Protein AF-A0A656ARH4-F1 (afdb_monomer_lite)

Organism: Vibrio cholerae (NCBI:txid666)

Secondary structure (DSSP, 8-state):
-HHHHHHHHHHHHHHHHHHHTTT-HHHHHHHHHHHHHHSTTSHHHHHHHHHHHHHHHHTT-HHHHHHHHHHHHHS--

Structure (mmCIF, N/CA/C/O backbone):
data_AF-A0A656ARH4-F1
#
_entry.id   AF-A0A656ARH4-F1
#
loop_
_atom_site.group_PDB
_atom_site.id
_atom_site.type_symbol
_atom_site.label_atom_id
_atom_site.label_alt_id
_atom_site.label_comp_id
_atom_site.label_asym_id
_atom_site.label_entity_id
_atom_site.label_seq_id
_atom_site.pdbx_PDB_ins_code
_atom_site.Cartn_x
_atom_site.Cartn_y
_atom_site.Cartn_z
_atom_site.occupancy
_atom_site.B_iso_or_equiv
_atom_site.auth_seq_id
_atom_site.auth_comp_id
_atom_site.auth_asym_id
_atom_site.auth_atom_id
_atom_site.pdbx_PDB_model_num
ATOM 1 N N . MET A 1 1 ? 13.377 0.069 -22.404 1.00 63.81 1 MET A N 1
ATOM 2 C CA . MET A 1 1 ? 13.357 -0.223 -20.950 1.00 63.81 1 MET A CA 1
ATOM 3 C C . MET A 1 1 ? 12.022 0.137 -20.292 1.00 63.81 1 MET A C 1
ATOM 5 O O . MET A 1 1 ? 11.521 -0.671 -19.524 1.00 63.81 1 MET A O 1
ATOM 9 N N . PHE A 1 2 ? 11.401 1.272 -20.648 1.00 79.25 2 PHE A N 1
ATOM 10 C CA . PHE A 1 2 ? 10.087 1.711 -20.139 1.00 79.25 2 PHE A CA 1
ATOM 11 C C . PHE A 1 2 ? 8.970 0.652 -20.251 1.00 79.25 2 PHE A C 1
ATOM 13 O O . PHE A 1 2 ? 8.308 0.342 -19.268 1.00 79.25 2 PHE A O 1
ATOM 20 N N . ALA A 1 3 ? 8.830 0.005 -21.415 1.00 87.06 3 ALA A N 1
ATOM 21 C CA . ALA A 1 3 ? 7.804 -1.022 -21.628 1.00 87.06 3 ALA A CA 1
ATOM 22 C C . ALA A 1 3 ? 7.962 -2.260 -20.723 1.00 87.06 3 ALA A C 1
ATOM 24 O O . ALA A 1 3 ? 6.968 -2.820 -20.268 1.00 87.06 3 ALA A O 1
ATOM 25 N N . LEU A 1 4 ? 9.201 -2.680 -20.435 1.00 93.06 4 LEU A N 1
ATOM 26 C CA . LEU A 1 4 ? 9.452 -3.828 -19.559 1.00 93.06 4 LEU A CA 1
ATOM 27 C C . LEU A 1 4 ? 9.121 -3.488 -18.104 1.00 93.06 4 LEU A C 1
ATOM 29 O O . LEU A 1 4 ? 8.466 -4.277 -17.435 1.00 93.06 4 LEU A O 1
ATOM 33 N N . LYS A 1 5 ? 9.520 -2.294 -17.648 1.00 95.19 5 LYS A N 1
ATOM 34 C CA . LYS A 1 5 ? 9.196 -1.790 -16.310 1.00 95.19 5 LYS A CA 1
ATOM 35 C C . LYS A 1 5 ? 7.685 -1.748 -16.084 1.00 95.19 5 LYS A C 1
ATOM 37 O O . LYS A 1 5 ? 7.211 -2.308 -15.104 1.00 95.19 5 LYS A O 1
ATOM 42 N N . ASN A 1 6 ? 6.934 -1.174 -17.026 1.00 96.00 6 ASN A N 1
ATOM 43 C CA . ASN A 1 6 ? 5.473 -1.129 -16.931 1.00 96.00 6 ASN A CA 1
ATOM 44 C C . ASN A 1 6 ? 4.868 -2.535 -16.917 1.00 96.00 6 ASN A C 1
ATOM 46 O O . ASN A 1 6 ? 3.973 -2.803 -16.130 1.00 96.00 6 ASN A O 1
ATOM 50 N N . ARG A 1 7 ? 5.389 -3.462 -17.731 1.00 97.06 7 ARG A N 1
ATOM 51 C CA . ARG A 1 7 ? 4.892 -4.843 -17.752 1.00 97.06 7 ARG A CA 1
ATOM 52 C C . ARG A 1 7 ? 5.130 -5.585 -16.434 1.00 97.06 7 ARG A C 1
ATOM 54 O O . ARG A 1 7 ? 4.273 -6.363 -16.031 1.00 97.06 7 ARG A O 1
ATOM 61 N N . LEU A 1 8 ? 6.267 -5.358 -15.777 1.00 97.38 8 LEU A N 1
ATOM 62 C CA . LEU A 1 8 ? 6.540 -5.922 -14.452 1.00 97.38 8 LEU A CA 1
ATOM 63 C C . LEU A 1 8 ? 5.640 -5.294 -13.379 1.00 97.38 8 LEU A C 1
ATOM 65 O O . LEU A 1 8 ? 5.071 -6.016 -12.569 1.00 97.38 8 LEU A O 1
ATOM 69 N N . ALA A 1 9 ? 5.444 -3.976 -13.423 1.00 98.25 9 ALA A N 1
ATOM 70 C CA . ALA A 1 9 ? 4.560 -3.278 -12.495 1.00 98.25 9 ALA A CA 1
ATOM 71 C C . ALA A 1 9 ? 3.093 -3.745 -12.621 1.00 98.25 9 ALA A C 1
ATOM 73 O O . ALA A 1 9 ? 2.431 -3.985 -11.616 1.00 98.25 9 ALA A O 1
ATOM 74 N N . GLU A 1 10 ? 2.599 -3.948 -13.847 1.0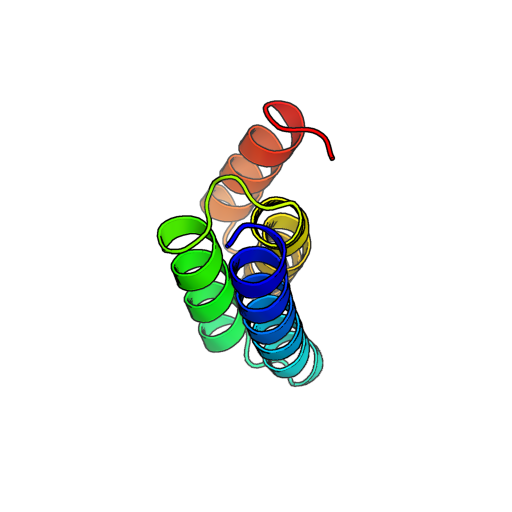0 98.19 10 GLU A N 1
ATOM 75 C CA . GLU A 1 10 ? 1.262 -4.506 -14.114 1.00 98.19 10 GLU A CA 1
ATOM 76 C C . GLU A 1 10 ? 1.112 -5.948 -13.600 1.00 98.19 10 GLU A C 1
ATOM 78 O O . GLU A 1 10 ? 0.057 -6.330 -13.096 1.00 98.19 10 GLU A O 1
ATOM 83 N N . TYR A 1 11 ? 2.170 -6.761 -13.679 1.00 98.06 11 TYR A N 1
ATOM 84 C CA . TYR A 1 11 ? 2.162 -8.111 -13.109 1.00 98.06 11 TYR A CA 1
ATOM 85 C C . TYR A 1 11 ? 2.043 -8.089 -11.576 1.00 98.06 11 TYR A C 1
ATOM 87 O O . TYR A 1 11 ? 1.267 -8.855 -10.994 1.00 98.06 11 TYR A O 1
ATOM 95 N N . ASP A 1 12 ? 2.774 -7.192 -10.915 1.00 97.88 12 ASP A N 1
ATOM 96 C CA . ASP A 1 12 ? 2.685 -7.025 -9.464 1.00 97.88 12 ASP A CA 1
ATOM 97 C C . ASP A 1 12 ? 1.316 -6.477 -9.043 1.00 97.88 12 ASP A C 1
ATOM 99 O O . ASP A 1 12 ? 0.756 -6.931 -8.041 1.00 97.88 12 ASP A O 1
ATOM 103 N N . LEU A 1 13 ? 0.724 -5.585 -9.846 1.00 98.62 13 LEU A N 1
ATOM 104 C CA . LEU A 1 13 ? -0.637 -5.092 -9.634 1.00 98.62 13 LEU A CA 1
ATOM 105 C C . LEU A 1 13 ? -1.660 -6.231 -9.720 1.00 98.62 13 LEU A C 1
ATOM 107 O O . LEU A 1 13 ? -2.478 -6.391 -8.815 1.00 98.62 13 LEU A O 1
ATOM 111 N N . ALA A 1 14 ? -1.571 -7.070 -10.756 1.00 98.62 14 ALA A N 1
ATOM 112 C CA . ALA A 1 14 ? -2.427 -8.246 -10.906 1.00 98.62 14 ALA A CA 1
ATOM 113 C C . ALA A 1 14 ? -2.260 -9.242 -9.741 1.00 98.62 14 ALA A C 1
ATOM 115 O O . ALA A 1 14 ? -3.220 -9.888 -9.319 1.00 98.62 14 ALA A O 1
ATOM 116 N N . THR A 1 15 ? -1.050 -9.347 -9.186 1.00 98.44 15 THR A N 1
ATOM 117 C CA . THR A 1 15 ? -0.777 -10.171 -8.001 1.00 98.44 15 THR A CA 1
ATOM 118 C C . THR A 1 15 ? -1.426 -9.587 -6.742 1.00 98.44 15 THR A C 1
ATOM 120 O O . THR A 1 15 ? -1.975 -10.337 -5.935 1.00 98.44 15 THR A O 1
ATOM 123 N N . ALA A 1 16 ? -1.393 -8.264 -6.561 1.00 98.69 16 ALA A N 1
ATOM 124 C CA . ALA A 1 16 ? -2.073 -7.598 -5.451 1.00 98.69 16 ALA A CA 1
ATOM 125 C C . ALA A 1 16 ? -3.600 -7.788 -5.526 1.00 98.69 16 ALA A C 1
ATOM 127 O O . ALA A 1 16 ? -4.212 -8.193 -4.537 1.00 98.69 16 ALA A O 1
ATOM 128 N N . ASP A 1 17 ? -4.189 -7.597 -6.711 1.00 98.69 17 ASP A N 1
ATOM 129 C CA . ASP A 1 17 ? -5.618 -7.824 -6.979 1.00 98.69 17 ASP A CA 1
ATOM 130 C C . ASP A 1 17 ? -6.036 -9.273 -6.683 1.00 98.69 17 ASP A C 1
ATOM 132 O O . ASP A 1 17 ? -7.070 -9.541 -6.072 1.00 98.69 17 ASP A O 1
ATOM 136 N N . PHE A 1 18 ? -5.198 -10.237 -7.060 1.00 98.62 18 PHE A N 1
ATOM 137 C CA . PHE A 1 18 ? -5.440 -11.644 -6.771 1.00 98.62 18 PHE A CA 1
ATOM 138 C C . PHE A 1 18 ? -5.547 -11.947 -5.269 1.00 98.62 18 PHE A C 1
ATOM 140 O O . PHE A 1 18 ? -6.377 -12.768 -4.872 1.00 98.62 18 PHE A O 1
ATOM 147 N N . TYR A 1 19 ? -4.724 -11.308 -4.430 1.00 98.56 19 TYR A N 1
ATOM 148 C CA . TYR A 1 19 ? -4.837 -11.446 -2.976 1.00 98.56 19 TYR A CA 1
ATOM 149 C C . TYR A 1 19 ? -6.072 -10.729 -2.429 1.00 98.56 19 TYR A C 1
ATOM 151 O O . TYR A 1 19 ? -6.741 -11.283 -1.557 1.00 98.56 19 TYR A O 1
ATOM 159 N N . LEU A 1 20 ? -6.403 -9.551 -2.965 1.00 98.56 20 LEU A N 1
ATOM 160 C CA . LEU A 1 20 ? -7.600 -8.799 -2.586 1.00 98.56 20 LEU A CA 1
ATOM 161 C C . LEU A 1 20 ? -8.873 -9.623 -2.825 1.00 98.56 20 LEU A C 1
ATOM 163 O O . LEU A 1 20 ? -9.641 -9.848 -1.897 1.00 98.56 20 LEU A O 1
ATOM 167 N N . ARG A 1 21 ? -9.039 -10.191 -4.028 1.00 98.31 21 ARG A N 1
ATOM 168 C CA . ARG A 1 21 ? -10.189 -11.046 -4.390 1.00 98.31 21 ARG A CA 1
ATOM 169 C C . ARG A 1 21 ? -10.336 -12.314 -3.546 1.00 98.31 21 ARG A C 1
ATOM 171 O O . ARG A 1 21 ? -11.358 -12.988 -3.627 1.00 98.31 21 ARG A O 1
ATOM 178 N N . ARG A 1 22 ? -9.304 -12.683 -2.789 1.00 98.31 22 ARG A N 1
ATOM 179 C CA . ARG A 1 22 ? -9.284 -13.846 -1.889 1.00 98.31 22 ARG A CA 1
ATOM 180 C C . ARG A 1 22 ? -9.358 -13.456 -0.423 1.00 98.31 22 ARG A C 1
ATOM 182 O O . ARG A 1 22 ? -9.064 -14.288 0.429 1.00 98.31 22 ARG A O 1
ATOM 189 N N . GLU A 1 23 ? -9.681 -12.197 -0.149 1.00 98.12 23 GLU A N 1
ATOM 190 C CA . GLU A 1 23 ? -9.784 -11.649 1.201 1.00 98.12 23 GLU A CA 1
ATOM 191 C C . GLU A 1 23 ? -8.467 -11.736 1.991 1.00 98.12 23 GLU A C 1
ATOM 193 O O . GLU A 1 23 ? -8.420 -11.633 3.216 1.00 98.12 23 GLU A O 1
ATOM 198 N N . ALA A 1 24 ? -7.342 -11.889 1.285 1.00 98.62 24 ALA A N 1
ATOM 199 C CA . ALA A 1 24 ? -6.011 -11.910 1.869 1.00 98.62 24 ALA A CA 1
ATOM 200 C C . ALA A 1 24 ? -5.496 -10.472 2.026 1.00 98.62 24 ALA A C 1
ATOM 202 O O . ALA A 1 24 ? -4.492 -10.081 1.427 1.00 98.62 24 ALA A O 1
ATOM 203 N N . TRP A 1 25 ? -6.196 -9.676 2.838 1.00 98.44 25 TRP A N 1
ATOM 204 C CA . TRP A 1 25 ? -6.031 -8.221 2.944 1.00 98.44 25 TRP A CA 1
ATOM 205 C C . TRP A 1 25 ? -4.593 -7.790 3.239 1.00 98.44 25 TRP A C 1
ATOM 207 O O . TRP A 1 25 ? -4.039 -6.939 2.549 1.00 98.44 25 TRP A O 1
ATOM 217 N N . ILE A 1 26 ? -3.947 -8.431 4.219 1.00 98.38 26 ILE A N 1
ATOM 218 C CA . ILE A 1 26 ? -2.558 -8.126 4.600 1.00 98.38 26 ILE A CA 1
ATOM 219 C C . ILE A 1 26 ? -1.598 -8.425 3.439 1.00 98.38 26 ILE A C 1
ATOM 221 O O . ILE A 1 26 ? -0.675 -7.655 3.177 1.00 98.38 26 ILE A O 1
ATOM 225 N N . ALA A 1 27 ? -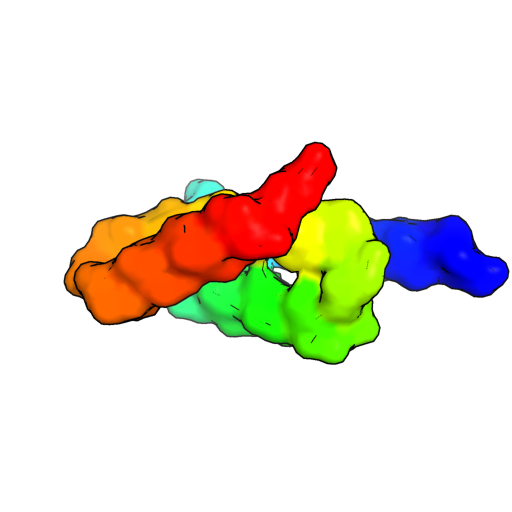1.818 -9.524 2.713 1.00 98.44 27 ALA A N 1
ATOM 226 C CA . ALA A 1 27 ? -0.992 -9.870 1.562 1.00 98.44 27 ALA A CA 1
ATOM 227 C C . ALA A 1 27 ? -1.194 -8.877 0.410 1.00 98.44 27 ALA A C 1
ATOM 229 O O . ALA A 1 27 ? -0.207 -8.459 -0.193 1.00 98.44 27 ALA A O 1
ATOM 230 N N . ALA A 1 28 ? -2.436 -8.456 0.148 1.00 98.69 28 ALA A N 1
ATOM 231 C CA . ALA A 1 28 ? -2.739 -7.417 -0.832 1.00 98.69 28 ALA A CA 1
ATOM 232 C C . ALA A 1 28 ? -2.004 -6.110 -0.490 1.00 98.69 28 ALA A C 1
ATOM 234 O O . ALA A 1 28 ? -1.259 -5.606 -1.324 1.00 98.69 28 ALA A O 1
ATOM 235 N N . ILE A 1 29 ? -2.099 -5.640 0.761 1.00 98.62 29 ILE A N 1
ATOM 236 C CA . ILE A 1 29 ? -1.405 -4.434 1.249 1.00 98.62 29 ILE A CA 1
ATOM 237 C C . ILE A 1 29 ? 0.112 -4.536 1.061 1.00 98.62 29 ILE A C 1
ATOM 239 O O . ILE A 1 29 ? 0.742 -3.614 0.543 1.00 98.62 29 ILE A O 1
ATOM 243 N N . ASN A 1 30 ? 0.717 -5.657 1.456 1.00 98.44 30 ASN A N 1
ATOM 244 C CA . ASN A 1 30 ? 2.162 -5.837 1.312 1.00 98.44 30 ASN A CA 1
ATOM 245 C C . ASN A 1 30 ? 2.586 -5.790 -0.165 1.00 98.44 30 ASN A C 1
ATOM 247 O O . ASN A 1 30 ? 3.633 -5.237 -0.496 1.00 98.44 30 ASN A O 1
ATOM 251 N N . ARG A 1 31 ? 1.762 -6.338 -1.069 1.00 98.19 31 ARG A N 1
ATOM 252 C CA . ARG A 1 31 ? 2.031 -6.315 -2.513 1.00 98.19 31 ARG A CA 1
ATOM 253 C C . ARG A 1 31 ? 1.881 -4.925 -3.113 1.00 98.19 31 ARG A C 1
ATOM 255 O O . ARG A 1 31 ? 2.742 -4.535 -3.895 1.00 98.19 31 ARG A O 1
ATOM 262 N N . THR A 1 32 ? 0.857 -4.164 -2.730 1.00 98.38 32 THR A N 1
ATOM 263 C CA . THR A 1 32 ? 0.702 -2.780 -3.202 1.00 98.38 32 THR A CA 1
ATOM 264 C C . THR A 1 32 ? 1.859 -1.902 -2.724 1.00 98.38 32 THR A C 1
ATOM 266 O O . THR A 1 32 ? 2.403 -1.134 -3.510 1.00 98.38 32 THR A O 1
ATOM 269 N N . GLN A 1 33 ? 2.299 -2.057 -1.470 1.00 98.00 33 GLN A N 1
ATOM 270 C CA . GLN A 1 33 ? 3.442 -1.311 -0.928 1.00 98.00 33 GLN A CA 1
ATOM 271 C C . GLN A 1 33 ? 4.752 -1.633 -1.660 1.00 98.00 33 GLN A C 1
ATOM 273 O O . GLN A 1 33 ? 5.505 -0.718 -1.997 1.00 98.00 33 GLN A O 1
ATOM 278 N N . GLU A 1 34 ? 5.018 -2.910 -1.951 1.00 98.31 34 GLU A N 1
ATOM 279 C CA . GLU A 1 34 ? 6.224 -3.304 -2.691 1.00 98.31 34 GLU A CA 1
ATOM 280 C C . GLU A 1 34 ? 6.191 -2.804 -4.143 1.00 98.31 34 GLU A C 1
ATOM 282 O O . GLU A 1 34 ? 7.194 -2.281 -4.635 1.00 98.31 34 GLU A O 1
ATOM 287 N N . LEU A 1 35 ? 5.031 -2.872 -4.806 1.00 98.19 35 LEU A N 1
ATOM 288 C CA . LEU A 1 35 ? 4.812 -2.311 -6.143 1.00 98.19 35 LEU A CA 1
ATOM 289 C C . LEU A 1 35 ? 5.092 -0.801 -6.166 1.00 98.19 35 LEU A C 1
ATOM 291 O O . LEU A 1 35 ? 5.850 -0.329 -7.013 1.00 98.19 35 LEU A O 1
ATOM 295 N N . GLN A 1 36 ? 4.542 -0.045 -5.214 1.00 97.31 36 GLN A N 1
ATOM 296 C CA . GLN A 1 36 ? 4.758 1.403 -5.107 1.00 97.31 36 GLN A CA 1
ATOM 297 C C . GLN A 1 36 ? 6.224 1.751 -4.838 1.00 97.31 36 GLN A C 1
ATOM 299 O O . GLN A 1 36 ? 6.748 2.704 -5.407 1.00 97.31 36 GLN A O 1
ATOM 304 N N . LYS A 1 37 ? 6.910 0.968 -4.002 1.00 97.69 37 LYS A N 1
ATOM 305 C CA . LYS A 1 37 ? 8.332 1.161 -3.705 1.00 97.69 37 LYS A CA 1
ATOM 306 C C . LYS A 1 37 ? 9.225 0.843 -4.907 1.00 97.69 37 LYS A C 1
ATOM 308 O O . LYS A 1 37 ? 10.206 1.545 -5.142 1.00 97.69 37 LYS A O 1
ATOM 313 N N . THR A 1 38 ? 8.897 -0.208 -5.654 1.00 97.69 38 THR A N 1
ATOM 314 C CA . THR A 1 38 ? 9.720 -0.706 -6.768 1.00 97.69 38 THR A CA 1
ATOM 315 C C . THR A 1 38 ? 9.484 0.086 -8.054 1.00 97.69 38 THR A C 1
ATOM 317 O O . THR A 1 38 ? 10.423 0.353 -8.808 1.00 97.69 38 THR A O 1
ATOM 320 N N . TYR A 1 39 ? 8.240 0.502 -8.300 1.00 96.69 39 TYR A N 1
ATOM 321 C CA . TYR A 1 39 ? 7.811 1.144 -9.543 1.00 96.69 39 TYR A CA 1
ATOM 322 C C . TYR A 1 39 ? 7.015 2.449 -9.311 1.00 96.69 39 TYR A C 1
ATOM 324 O O . TYR A 1 39 ? 5.941 2.610 -9.897 1.00 96.69 39 TYR A O 1
ATOM 332 N N . PRO A 1 40 ? 7.517 3.404 -8.501 1.00 95.06 40 PRO A N 1
ATOM 333 C CA . PRO A 1 40 ? 6.742 4.554 -8.000 1.00 95.06 40 PRO A CA 1
ATOM 334 C C . PRO A 1 40 ? 6.170 5.482 -9.084 1.00 95.06 40 PRO A C 1
ATOM 336 O O . PRO A 1 40 ? 5.137 6.113 -8.896 1.00 95.06 40 PRO A O 1
ATOM 339 N N . ASP A 1 41 ? 6.836 5.574 -10.227 1.00 94.19 41 ASP A N 1
ATOM 340 C CA . ASP A 1 41 ? 6.504 6.415 -11.383 1.00 94.19 41 ASP A CA 1
ATOM 341 C C . ASP A 1 41 ? 5.523 5.754 -12.368 1.00 94.19 41 ASP A C 1
ATOM 343 O O . ASP A 1 41 ? 5.116 6.373 -13.354 1.00 94.19 41 ASP A O 1
ATOM 347 N N . THR A 1 42 ? 5.123 4.505 -12.124 1.00 96.31 42 THR A N 1
ATOM 348 C CA . THR A 1 42 ? 4.229 3.765 -13.024 1.00 96.31 42 THR A CA 1
ATOM 349 C C . THR A 1 42 ? 2.753 4.016 -12.724 1.00 96.31 42 THR A C 1
ATOM 351 O O . THR A 1 42 ? 2.354 4.289 -11.593 1.00 96.31 42 THR A O 1
ATOM 354 N N . GLU A 1 43 ? 1.910 3.888 -13.750 1.00 96.12 43 GLU A N 1
ATOM 355 C CA . GLU A 1 43 ? 0.451 3.937 -13.592 1.00 96.12 43 GLU A CA 1
ATOM 356 C C . GLU A 1 43 ? -0.056 2.793 -12.699 1.00 96.12 43 GLU A C 1
ATOM 358 O O . GLU A 1 43 ? -0.931 3.006 -11.8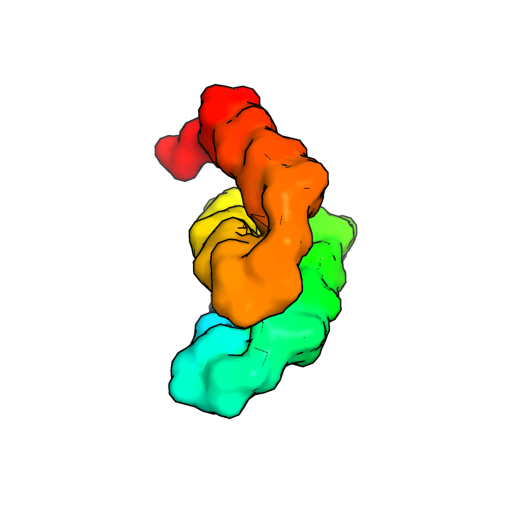63 1.00 96.12 43 GLU A O 1
ATOM 363 N N . ALA A 1 44 ? 0.556 1.608 -12.800 1.00 97.94 44 ALA A N 1
ATOM 364 C CA . ALA A 1 44 ? 0.240 0.460 -11.956 1.00 97.94 44 ALA A CA 1
ATOM 365 C C . ALA A 1 44 ? 0.444 0.755 -10.459 1.00 97.94 44 ALA A C 1
ATOM 367 O O . ALA A 1 44 ? -0.406 0.406 -9.640 1.00 97.94 44 ALA A O 1
ATOM 368 N N . ALA A 1 45 ? 1.519 1.462 -10.091 1.00 97.12 45 ALA A N 1
ATOM 369 C CA . ALA A 1 45 ? 1.725 1.901 -8.712 1.00 97.12 45 ALA A CA 1
ATOM 370 C C . ALA A 1 45 ? 0.619 2.850 -8.232 1.00 97.12 45 ALA A C 1
ATOM 372 O O . ALA A 1 45 ? 0.131 2.677 -7.115 1.00 97.12 45 ALA A O 1
ATOM 373 N N . ARG A 1 46 ? 0.157 3.786 -9.073 1.00 96.69 46 ARG A N 1
ATOM 374 C CA . ARG A 1 46 ? -0.980 4.660 -8.730 1.00 96.69 46 ARG A CA 1
ATOM 375 C C . ARG A 1 46 ? -2.279 3.8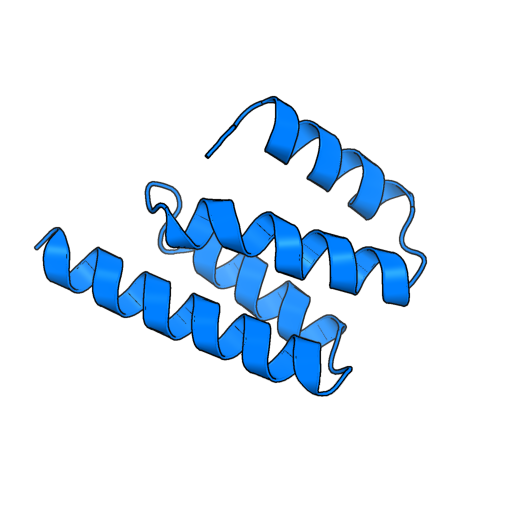69 -8.555 1.00 96.69 46 ARG A C 1
ATOM 377 O O . ARG A 1 46 ? -2.931 4.015 -7.526 1.00 96.69 46 ARG A O 1
ATOM 384 N N . LYS A 1 47 ? -2.605 2.964 -9.486 1.00 97.62 47 LYS A N 1
ATOM 385 C CA . LYS A 1 47 ? -3.793 2.086 -9.402 1.00 97.62 47 LYS A CA 1
ATOM 386 C C . LYS A 1 47 ? -3.792 1.199 -8.157 1.00 97.62 47 LYS A C 1
ATOM 388 O O . LYS A 1 47 ? -4.840 0.929 -7.584 1.00 97.62 47 LYS A O 1
ATOM 393 N N . SER A 1 48 ? -2.614 0.778 -7.697 1.00 98.06 48 SER A N 1
ATOM 394 C CA . SER A 1 48 ? -2.486 -0.069 -6.506 1.00 98.06 48 SER A CA 1
ATOM 395 C C . SER A 1 48 ? -3.023 0.577 -5.221 1.00 98.06 48 SER A C 1
ATOM 397 O O . SER A 1 48 ? -3.350 -0.143 -4.278 1.00 98.06 48 SER A O 1
ATOM 399 N N . LEU A 1 49 ? -3.155 1.910 -5.176 1.00 97.81 49 LEU A N 1
ATOM 400 C CA . LEU A 1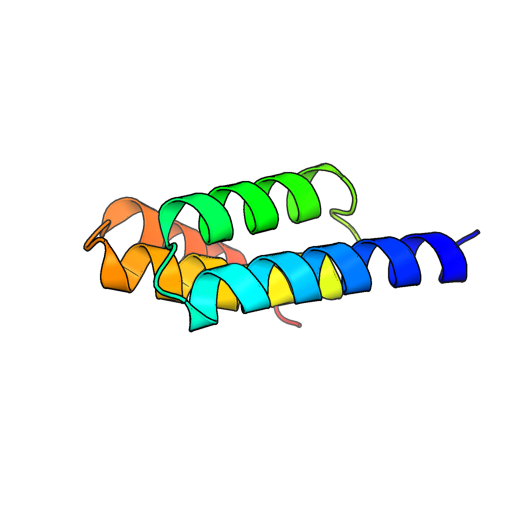 49 ? -3.740 2.619 -4.036 1.00 97.81 49 LEU A CA 1
ATOM 401 C C . LEU A 1 49 ? -5.216 2.259 -3.823 1.00 97.81 49 LEU A C 1
ATOM 403 O O . LEU A 1 49 ? -5.652 2.222 -2.677 1.00 97.81 49 LEU A O 1
ATOM 407 N N . GLU A 1 50 ? -5.966 1.940 -4.882 1.00 98.00 50 GLU A N 1
ATOM 408 C CA . GLU A 1 50 ? -7.367 1.507 -4.768 1.00 98.00 50 GLU A CA 1
ATOM 409 C C . GLU A 1 50 ? -7.469 0.152 -4.058 1.00 98.00 50 GLU A C 1
ATOM 411 O O . GLU A 1 50 ? -8.211 0.010 -3.088 1.00 98.00 50 GLU A O 1
ATOM 416 N N . ILE A 1 51 ? -6.633 -0.810 -4.466 1.00 98.44 51 ILE A N 1
ATOM 417 C CA . ILE A 1 51 ? -6.519 -2.131 -3.827 1.00 98.44 51 ILE A CA 1
ATOM 418 C C . ILE A 1 51 ? -6.116 -1.980 -2.356 1.00 98.44 51 ILE A C 1
ATOM 420 O O . ILE A 1 51 ? -6.666 -2.633 -1.469 1.00 98.44 51 ILE A O 1
ATOM 424 N N . GLN A 1 52 ? -5.147 -1.105 -2.087 1.00 98.06 52 GLN A N 1
ATOM 425 C CA . GLN A 1 52 ? -4.666 -0.850 -0.737 1.00 98.06 52 GLN A CA 1
ATOM 426 C C . GLN A 1 52 ? -5.752 -0.218 0.147 1.00 98.06 52 GLN A C 1
ATOM 428 O O . GLN A 1 52 ? -5.899 -0.602 1.307 1.00 98.06 52 GLN A O 1
ATOM 433 N N . LEU A 1 53 ? -6.522 0.728 -0.401 1.00 98.56 53 LEU A N 1
ATOM 434 C CA . LEU A 1 53 ? -7.636 1.380 0.281 1.00 98.56 53 LEU A CA 1
ATOM 435 C C . LEU A 1 53 ? -8.725 0.373 0.651 1.00 98.56 53 LEU A C 1
ATOM 437 O O . LEU A 1 53 ? -9.159 0.357 1.802 1.00 98.56 53 LEU A O 1
ATOM 441 N N . GLU A 1 54 ? -9.134 -0.475 -0.293 1.00 98.62 54 GLU A N 1
ATOM 442 C CA . GLU A 1 54 ? -10.144 -1.507 -0.055 1.00 98.62 54 GLU A CA 1
ATOM 443 C C . GLU A 1 54 ? -9.683 -2.486 1.033 1.00 98.62 54 GLU A C 1
ATOM 445 O O . GLU A 1 54 ? -10.399 -2.724 2.004 1.00 98.62 54 GLU A O 1
ATOM 450 N N . ALA A 1 55 ? -8.445 -2.978 0.955 1.00 98.69 55 ALA A N 1
ATOM 451 C CA . ALA A 1 55 ? -7.899 -3.867 1.977 1.00 98.69 55 ALA A CA 1
ATOM 452 C C . ALA A 1 55 ? -7.839 -3.205 3.370 1.00 98.69 55 ALA A C 1
ATOM 454 O O . ALA A 1 55 ? -8.146 -3.850 4.374 1.00 98.69 55 ALA A O 1
ATOM 455 N N . TYR A 1 56 ? -7.487 -1.916 3.460 1.00 98.62 56 TYR A N 1
ATOM 456 C CA . TYR A 1 56 ? -7.524 -1.186 4.731 1.00 98.62 56 TYR A CA 1
ATOM 457 C C . TYR A 1 56 ? -8.942 -0.984 5.268 1.00 98.62 56 TYR A C 1
ATOM 459 O O . TYR A 1 56 ? -9.133 -1.055 6.483 1.00 98.62 56 TYR A O 1
ATOM 467 N N . GLN A 1 57 ? -9.929 -0.772 4.392 1.00 98.56 57 GLN A N 1
ATOM 468 C CA . GLN A 1 57 ? -11.342 -0.701 4.770 1.00 98.56 57 GLN A CA 1
ATOM 469 C C . GLN A 1 57 ? -11.828 -2.021 5.367 1.00 98.56 57 GLN A C 1
ATOM 471 O O . GLN A 1 57 ? -12.430 -2.005 6.439 1.00 98.56 57 GLN A O 1
ATOM 476 N N . GLN A 1 58 ? -11.493 -3.152 4.741 1.00 98.44 58 GLN A N 1
ATOM 477 C CA . GLN A 1 58 ? -11.858 -4.483 5.244 1.00 98.44 58 GLN A CA 1
ATOM 478 C C . GLN A 1 58 ? -11.230 -4.797 6.609 1.00 98.44 58 GLN A C 1
ATOM 480 O O . GLN A 1 58 ? -11.826 -5.485 7.433 1.00 98.44 58 GLN A O 1
ATOM 485 N N . LEU A 1 59 ? -10.040 -4.255 6.881 1.00 98.19 59 LEU A N 1
ATOM 486 C CA . LEU A 1 59 ? -9.358 -4.392 8.171 1.00 98.19 59 LEU A CA 1
ATOM 487 C C . LEU A 1 59 ? -9.755 -3.323 9.206 1.00 98.19 59 LEU A C 1
ATOM 489 O O . LEU A 1 59 ? -9.289 -3.384 10.343 1.00 98.19 59 LEU A O 1
ATOM 493 N N . GLY A 1 60 ? -10.575 -2.332 8.839 1.00 98.00 60 GLY A N 1
ATOM 494 C CA . GLY A 1 60 ? -10.991 -1.249 9.736 1.00 98.00 60 GLY A CA 1
ATOM 495 C C . GLY A 1 60 ? -9.867 -0.287 10.146 1.00 98.00 60 GLY A C 1
ATOM 496 O O . GLY A 1 60 ? -9.951 0.341 11.201 1.00 98.00 60 GLY A O 1
ATOM 497 N N . LEU A 1 61 ? -8.804 -0.155 9.344 1.00 98.06 61 LEU A N 1
ATOM 498 C CA . LEU A 1 61 ? -7.631 0.665 9.678 1.00 98.06 61 LEU A CA 1
ATOM 499 C C . LEU A 1 61 ? -7.837 2.137 9.283 1.00 98.06 61 LEU A C 1
ATOM 501 O O . LEU A 1 61 ? -7.282 2.611 8.292 1.00 98.06 61 LEU A O 1
ATOM 505 N N . THR A 1 62 ? -8.630 2.870 10.066 1.00 97.62 62 THR A N 1
ATOM 506 C CA . THR A 1 62 ? -9.072 4.250 9.774 1.00 97.62 62 THR A CA 1
ATOM 507 C C . THR A 1 62 ? -7.946 5.215 9.411 1.00 97.62 62 THR A C 1
ATOM 509 O O . THR A 1 62 ? -8.055 5.939 8.423 1.00 97.62 62 THR A O 1
ATOM 512 N N . ASP A 1 63 ? -6.836 5.195 10.147 1.00 98.00 63 ASP A N 1
ATOM 513 C CA . ASP A 1 63 ? -5.716 6.111 9.901 1.00 98.00 63 ASP A CA 1
ATOM 514 C C . ASP A 1 63 ? -5.047 5.847 8.547 1.00 98.00 63 ASP A C 1
ATOM 516 O O . ASP A 1 63 ? -4.636 6.776 7.848 1.00 98.00 63 ASP A O 1
ATOM 520 N N . ALA A 1 64 ? -4.945 4.573 8.163 1.00 97.56 64 ALA A N 1
ATOM 521 C CA . ALA A 1 64 ? -4.376 4.168 6.885 1.00 97.56 64 A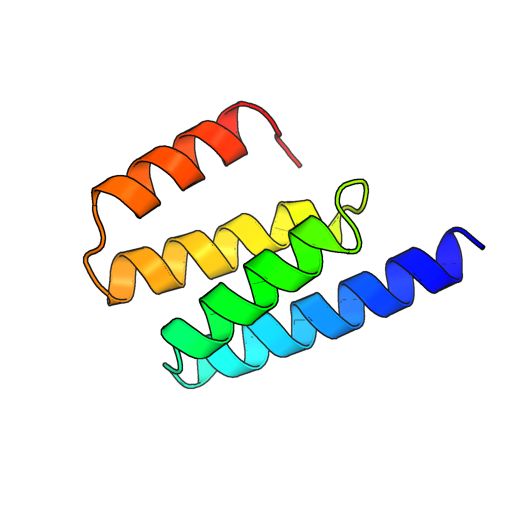LA A CA 1
ATOM 522 C C . ALA A 1 64 ? -5.324 4.513 5.728 1.00 97.56 64 ALA A C 1
ATOM 524 O O . ALA A 1 64 ? -4.875 5.036 4.714 1.00 97.56 64 ALA A O 1
ATOM 525 N N . ILE A 1 65 ? -6.633 4.307 5.914 1.00 98.50 65 ILE A N 1
ATOM 526 C CA . ILE A 1 65 ? -7.680 4.684 4.952 1.00 98.50 65 ILE A CA 1
ATOM 527 C C . ILE A 1 65 ? -7.589 6.176 4.616 1.00 98.50 65 ILE A C 1
ATOM 529 O O . ILE A 1 65 ? -7.525 6.541 3.441 1.00 98.50 65 ILE A O 1
ATOM 533 N N . GLU A 1 66 ? -7.559 7.041 5.630 1.00 98.25 66 GLU A N 1
ATOM 534 C CA . GLU A 1 66 ? -7.529 8.491 5.417 1.00 98.25 66 GLU A CA 1
ATOM 535 C C . GLU A 1 66 ? -6.223 8.946 4.757 1.00 98.25 66 GLU A C 1
ATOM 537 O O . GLU A 1 66 ? -6.251 9.738 3.812 1.00 98.25 66 GLU A O 1
ATOM 542 N N . ARG A 1 67 ? -5.079 8.380 5.161 1.00 97.12 67 ARG A N 1
ATOM 543 C CA . ARG A 1 67 ? -3.792 8.643 4.497 1.00 97.12 67 ARG A CA 1
ATOM 544 C C . ARG A 1 67 ? -3.801 8.212 3.031 1.00 97.12 67 ARG A C 1
ATOM 546 O O . ARG A 1 67 ? -3.340 8.969 2.180 1.00 97.12 67 ARG A O 1
ATOM 553 N N . THR A 1 68 ? -4.339 7.036 2.711 1.00 97.06 68 THR A N 1
ATOM 554 C CA . THR A 1 68 ? -4.422 6.557 1.324 1.00 97.06 68 THR A CA 1
ATOM 555 C C . THR A 1 68 ? -5.326 7.454 0.479 1.00 97.06 68 THR A C 1
ATOM 557 O O . THR A 1 68 ? -4.931 7.837 -0.620 1.00 97.06 68 THR A O 1
ATOM 560 N N . LYS A 1 69 ? -6.482 7.887 1.000 1.00 97.44 69 LYS A N 1
ATOM 561 C CA . LYS A 1 69 ? -7.352 8.855 0.305 1.00 97.44 69 LYS A CA 1
ATOM 562 C C . LYS A 1 69 ? -6.638 10.177 0.021 1.00 97.44 69 LYS A C 1
ATOM 564 O O . LYS A 1 69 ? -6.748 10.697 -1.086 1.00 97.44 69 LYS A O 1
ATOM 569 N N . GLN A 1 70 ? -5.889 10.709 0.990 1.00 96.62 70 GLN A N 1
ATOM 570 C CA . GLN A 1 70 ? -5.089 11.923 0.794 1.00 96.62 70 GLN A CA 1
ATOM 571 C C . GLN A 1 70 ? -4.043 11.733 -0.311 1.00 96.62 70 GLN A C 1
ATOM 573 O O . GLN A 1 70 ? -3.900 12.592 -1.179 1.00 96.62 70 GLN A O 1
ATOM 578 N N . LEU A 1 71 ? -3.346 10.593 -0.328 1.00 93.69 71 LEU A N 1
ATOM 579 C CA . LEU A 1 71 ? -2.367 10.285 -1.373 1.00 93.69 71 LEU A CA 1
ATOM 580 C C . LEU A 1 71 ? -3.001 10.207 -2.766 1.00 93.69 71 LEU A C 1
ATOM 582 O O . LEU A 1 71 ? -2.419 10.741 -3.710 1.00 93.69 71 LEU A O 1
ATOM 586 N N . MET A 1 72 ? -4.184 9.599 -2.889 1.00 95.12 72 MET A N 1
ATOM 587 C CA . MET A 1 72 ? -4.933 9.537 -4.150 1.00 95.12 72 MET A CA 1
ATOM 588 C C . MET A 1 72 ? -5.374 10.927 -4.630 1.00 95.12 72 MET A C 1
ATOM 590 O O . MET A 1 72 ? -5.306 11.212 -5.820 1.00 95.12 72 MET A O 1
ATOM 594 N N . GLN A 1 73 ? -5.776 11.820 -3.719 1.00 94.69 73 GLN A N 1
ATOM 595 C CA . GLN A 1 73 ? -6.129 13.205 -4.066 1.00 94.69 73 GLN A CA 1
ATOM 596 C C . GLN A 1 73 ? -4.922 14.016 -4.550 1.00 94.69 73 GLN A C 1
ATOM 598 O O . GLN A 1 73 ? -5.054 14.836 -5.456 1.00 94.69 73 GLN A O 1
ATOM 603 N N . LEU A 1 74 ? -3.749 13.791 -3.953 1.00 92.50 74 LEU A N 1
ATOM 604 C CA . LEU A 1 74 ? -2.504 14.451 -4.353 1.00 92.50 74 LEU A CA 1
ATOM 605 C C . LEU A 1 74 ? -1.940 13.904 -5.673 1.00 92.50 74 LEU A C 1
ATOM 607 O O . LEU A 1 74 ? -1.175 14.601 -6.335 1.00 92.50 74 LEU A O 1
ATOM 611 N N . ASN A 1 75 ? -2.301 12.672 -6.046 1.00 84.88 75 ASN A N 1
ATOM 612 C CA . ASN A 1 75 ? -1.778 11.969 -7.217 1.00 84.88 75 ASN A CA 1
ATOM 613 C C . ASN A 1 75 ? -2.922 11.326 -8.022 1.00 84.88 75 ASN A C 1
ATOM 615 O O . ASN A 1 75 ? -3.058 10.098 -8.006 1.00 84.88 75 ASN A O 1
ATOM 619 N N . PRO A 1 76 ? -3.750 12.130 -8.715 1.00 83.06 76 PRO A N 1
ATOM 620 C CA . PRO A 1 76 ? -4.796 11.595 -9.580 1.00 83.06 76 PRO A CA 1
ATOM 621 C C . PRO A 1 76 ? -4.195 10.741 -10.709 1.00 83.06 76 PRO A C 1
ATOM 623 O O . PRO A 1 76 ? -3.038 10.933 -11.100 1.00 83.06 76 PRO A O 1
ATOM 626 N N . LEU A 1 77 ? -4.983 9.777 -11.200 1.00 77.06 77 LEU A N 1
ATOM 627 C CA . LEU A 1 77 ? -4.601 8.905 -12.315 1.00 77.06 77 LEU A CA 1
ATOM 628 C C . LEU A 1 77 ? -4.440 9.671 -13.630 1.00 77.06 77 LEU A C 1
ATOM 630 O O . LEU A 1 77 ? -5.309 10.520 -13.933 1.00 77.06 77 LEU A O 1
#

InterPro domains:
  IPR011990 Tetratricopeptide-like helical domain superfamily [G3DSA:1.25.40.10] (1-76)
  IPR039565 Outer membrane lipoprotein BamD-like [PF13525] (1-71)

pLDDT: mean 96.12, std 5.53, range [63.81, 98.69]

Sequence (77 aa):
MFALKNRLAEYDLATADFYLRREAWIAAINRTQELQKTYPDTEAARKSLEIQLEAYQQLGLTDAIERTKQLMQLNPL

Foldseek 3Di:
DVVVLQVVLVVLLVVLVVCLVVLVLVSSLVSLVVSCVSRVPYPSNLVSLVSNLSSCVSVVVVVSNVVSVVVCVVPPD

Radius of gyration: 11.93 Å; chains: 1; bounding box: 25×28×32 Å